Protein AF-A0A536XF68-F1 (afdb_monomer)

Solvent-accessible surface area (backbone atoms only — not comparable to full-atom values): 7874 Å² total; per-residue (Å²): 137,84,84,89,74,89,83,78,88,79,90,75,86,82,84,78,81,92,71,90,71,82,68,76,68,71,76,84,55,73,73,44,71,65,30,54,55,47,45,72,73,42,58,83,92,45,45,52,60,65,37,43,75,75,36,26,63,58,39,38,50,50,46,68,26,67,83,37,79,75,54,35,47,55,50,53,48,51,66,71,68,58,72,65,82,92,59,86,70,78,55,70,70,45,49,50,38,54,51,39,40,51,52,52,51,37,71,76,34,64,94,55,47,59,60,75,72,52,80,81,84,126

Mean predicted aligned error: 12.6 Å

pLDDT: mean 74.54, std 16.98, range [39.66, 91.38]

Sequence (122 aa):
MGPIRVDSRIDSNLRNDGSERRKSAPQEIPLLPATVRWMSTLPAEFQPVAIVATFPRIANELAALWGIPDALPSYLSDLLVDTRGGRRGFPVRILRELHSLRACYVGLHPERSDLWSRPRVK

Secondary structure (DSSP, 8-state):
-------------------S---------PPPHHHHHHHHHS-GGG--HHHHHH-HHHHHHHHHHTT-TTHHHHHHHHHHHT-STTS----HHHHHHHHHHHHHHHHH-GGGGGGGTS----

Nearest PDB structures (foldseek):
  1yhu-assembly1_D  TM=3.117E-01  e=2.246E+00  Riftia pachyptila
  7e96-assembly1_D  TM=3.572E-01  e=4.623E+00  Oligobrachia mashikoi
  3wct-assembly1_D  TM=3.161E-01  e=6.984E+00  Lamellibrachia satsuma
  7e96-assembly1_C  TM=3.123E-01  e=9.517E+00  Oligobrachia mashikoi

Radius of gyration: 24.79 Å; Cα contacts (8 Å, |Δi|>4): 66; chains: 1; bounding box: 34×33×96 Å

Foldseek 3Di:
DDDDDDDDDDDDDPDDDPDDPPVVVVPCPDQDVLLVVQLVVDDPQLRQPVCCVPPSVVSNVLSVCLPPLLVNLVSLCCLQVVPVPDDPHDDPSNNVSSVSNLVRSCVVCVVSVCSNVDPPPD

Structure (mmCIF, N/CA/C/O backbone):
data_AF-A0A536XF68-F1
#
_entry.id   AF-A0A536XF68-F1
#
loop_
_atom_site.group_PDB
_atom_site.id
_atom_site.type_symbol
_atom_site.label_atom_id
_atom_site.label_alt_id
_atom_site.label_comp_id
_atom_site.label_asym_id
_atom_site.label_entity_id
_atom_site.label_seq_id
_atom_site.pdbx_PDB_ins_code
_atom_site.Cartn_x
_atom_site.Cartn_y
_atom_site.Cartn_z
_atom_site.occupancy
_atom_site.B_iso_or_equiv
_atom_site.auth_seq_id
_atom_site.auth_comp_id
_atom_site.auth_asym_id
_atom_site.auth_atom_id
_atom_site.pdbx_PDB_model_num
ATOM 1 N N . MET A 1 1 ? -19.712 -4.561 81.742 1.00 50.56 1 MET A N 1
ATOM 2 C CA . MET A 1 1 ? -19.931 -5.153 80.403 1.00 50.56 1 MET A CA 1
ATOM 3 C C . MET A 1 1 ? -20.029 -3.991 79.428 1.00 50.56 1 MET A C 1
ATOM 5 O O . MET A 1 1 ? -20.893 -3.148 79.613 1.00 50.56 1 MET A O 1
ATOM 9 N N . GLY A 1 2 ? -19.004 -3.827 78.587 1.00 47.41 2 GLY A N 1
ATOM 10 C CA . GLY A 1 2 ? -18.631 -2.549 77.967 1.00 47.41 2 GLY A CA 1
ATOM 11 C C . GLY A 1 2 ? -19.389 -2.176 76.682 1.00 47.41 2 GLY A C 1
ATOM 12 O O . GLY A 1 2 ? -20.064 -3.024 76.103 1.00 47.41 2 GLY A O 1
ATOM 13 N N . PRO A 1 3 ? -19.271 -0.909 76.242 1.00 49.44 3 PRO A N 1
ATOM 14 C CA . PRO A 1 3 ? -19.930 -0.385 75.049 1.00 49.44 3 PRO A CA 1
ATOM 15 C C . PRO A 1 3 ? -19.211 -0.818 73.765 1.00 49.44 3 PRO A C 1
ATOM 17 O O . PRO A 1 3 ? -17.980 -0.835 73.701 1.00 49.44 3 PRO A O 1
ATOM 20 N N . ILE A 1 4 ? -19.987 -1.124 72.725 1.00 41.16 4 ILE A N 1
ATOM 21 C CA . ILE A 1 4 ? -19.463 -1.451 71.398 1.00 41.16 4 ILE A CA 1
ATOM 22 C C . ILE A 1 4 ? -19.024 -0.149 70.725 1.00 41.16 4 ILE A C 1
ATOM 24 O O . ILE A 1 4 ? -19.835 0.699 70.356 1.00 41.16 4 ILE A O 1
ATOM 28 N N . ARG A 1 5 ? -17.705 0.014 70.631 1.00 42.78 5 ARG A N 1
ATOM 29 C CA . ARG A 1 5 ? -17.016 1.100 69.940 1.00 42.78 5 ARG A CA 1
ATOM 30 C C . ARG A 1 5 ? -16.934 0.761 68.450 1.00 42.78 5 ARG A C 1
ATOM 32 O O . ARG A 1 5 ? -16.437 -0.296 68.078 1.00 42.78 5 ARG A O 1
ATOM 39 N N . VAL A 1 6 ? -17.417 1.685 67.629 1.00 49.69 6 VAL A N 1
ATOM 40 C CA . VAL A 1 6 ? -17.134 1.782 66.194 1.00 49.69 6 VAL A CA 1
ATOM 41 C C . VAL A 1 6 ? -15.637 2.015 65.965 1.00 49.69 6 VAL A C 1
ATOM 43 O O . VAL A 1 6 ? -15.079 2.919 66.582 1.00 49.69 6 VAL A O 1
ATOM 46 N N . ASP A 1 7 ? -15.006 1.238 65.082 1.00 39.66 7 ASP A N 1
ATOM 47 C CA . ASP A 1 7 ? -13.922 1.699 64.199 1.00 39.66 7 ASP A CA 1
ATOM 48 C C . ASP A 1 7 ? -13.606 0.665 63.099 1.00 39.66 7 ASP A C 1
ATOM 50 O O . ASP A 1 7 ? -13.858 -0.527 63.258 1.00 39.66 7 ASP A O 1
ATOM 54 N N . SER A 1 8 ? -12.978 1.180 62.038 1.00 43.34 8 SER A N 1
ATOM 55 C CA . SER A 1 8 ? -12.285 0.538 60.918 1.00 43.34 8 SER A CA 1
ATOM 56 C C . SER A 1 8 ? -13.162 0.319 59.689 1.00 43.34 8 SER A C 1
ATOM 58 O O . SER A 1 8 ? -13.916 -0.639 59.579 1.00 43.34 8 SER A O 1
ATOM 60 N N . ARG A 1 9 ? -13.216 1.291 58.761 1.00 45.66 9 ARG A N 1
ATOM 61 C CA . ARG A 1 9 ? -12.171 1.576 57.746 1.00 45.66 9 ARG A CA 1
ATOM 62 C C . ARG A 1 9 ? -11.580 0.275 57.202 1.00 45.66 9 ARG A C 1
ATOM 64 O O . ARG A 1 9 ? -10.838 -0.379 57.911 1.00 45.66 9 ARG A O 1
ATOM 71 N N . ILE A 1 10 ? -11.885 -0.060 55.953 1.00 54.03 10 ILE A N 1
ATOM 72 C CA . ILE A 1 10 ? -10.953 -0.041 54.815 1.00 54.03 10 ILE A CA 1
ATOM 73 C C . ILE A 1 10 ? -11.775 -0.366 53.555 1.00 54.03 10 ILE A C 1
ATOM 75 O O . ILE A 1 10 ? -12.482 -1.367 53.480 1.00 54.03 10 ILE A O 1
ATOM 79 N N . ASP A 1 11 ? -11.686 0.541 52.586 1.00 52.66 11 ASP A N 1
ATOM 80 C CA . ASP A 1 11 ? -12.114 0.376 51.200 1.00 52.66 11 ASP A CA 1
ATOM 81 C C . ASP A 1 11 ? -11.379 -0.804 50.553 1.00 52.66 11 ASP A C 1
ATOM 83 O O . ASP A 1 11 ? -10.162 -0.938 50.683 1.00 52.66 11 ASP A O 1
ATOM 87 N N . SER A 1 12 ? -12.096 -1.662 49.836 1.00 51.03 12 SER A N 1
ATOM 88 C CA . SER A 1 12 ? -11.479 -2.624 48.923 1.00 51.03 12 SER A CA 1
ATOM 89 C C . SER A 1 12 ? -12.397 -2.853 47.732 1.00 51.03 12 SER A C 1
ATOM 91 O O . SER A 1 12 ? -13.101 -3.851 47.635 1.00 51.03 12 SER A O 1
ATOM 93 N N . ASN A 1 13 ? -12.397 -1.862 46.837 1.00 52.59 13 ASN A N 1
ATOM 94 C CA .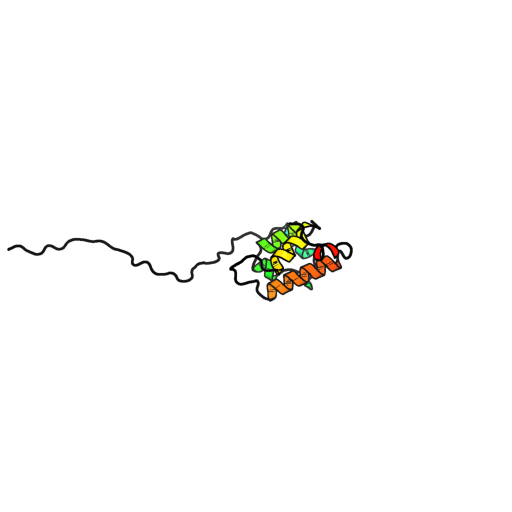 ASN A 1 13 ? -12.261 -2.045 45.390 1.00 52.59 13 ASN A CA 1
ATOM 95 C C . ASN A 1 13 ? -12.475 -3.489 44.876 1.00 52.59 13 ASN A C 1
ATOM 97 O O . ASN A 1 13 ? -11.513 -4.215 44.599 1.00 52.59 13 ASN A O 1
ATOM 101 N N . LEU A 1 14 ? -13.731 -3.877 44.636 1.00 53.34 14 LEU A N 1
ATOM 102 C CA . LEU A 1 14 ? -14.024 -5.003 43.752 1.00 53.34 14 LEU A CA 1
ATOM 103 C C . LEU A 1 14 ? -13.831 -4.533 42.307 1.00 53.34 14 LEU A C 1
ATOM 105 O O . LEU A 1 14 ? -14.752 -4.078 41.631 1.00 53.34 14 LEU A O 1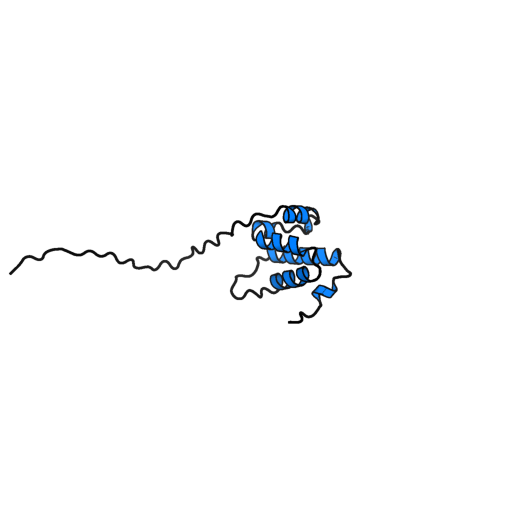
ATOM 109 N N . ARG A 1 15 ? -12.578 -4.626 41.855 1.00 51.12 15 ARG A N 1
ATOM 110 C CA . ARG A 1 15 ? -12.207 -4.598 40.442 1.00 51.12 15 ARG A CA 1
ATOM 111 C C . ARG A 1 15 ? -12.917 -5.740 39.732 1.00 51.12 15 ARG A C 1
ATOM 113 O O . ARG A 1 15 ? -12.477 -6.881 39.819 1.00 51.12 15 ARG A O 1
ATOM 120 N N . ASN A 1 16 ? -13.940 -5.415 38.962 1.00 54.56 16 ASN A N 1
ATOM 121 C CA . ASN A 1 16 ? -14.187 -6.128 37.722 1.00 54.56 16 ASN A CA 1
ATOM 122 C C . ASN A 1 16 ? -14.903 -5.203 36.737 1.00 54.56 16 ASN A C 1
ATOM 124 O O . ASN A 1 16 ? -16.122 -5.218 36.632 1.00 54.56 16 ASN A O 1
ATOM 128 N N . ASP A 1 17 ? -14.129 -4.388 36.023 1.00 48.81 17 ASP A N 1
ATOM 129 C CA . ASP A 1 17 ? -14.569 -3.833 34.744 1.00 48.81 17 ASP A CA 1
ATOM 130 C C . ASP A 1 17 ? -13.543 -4.226 33.681 1.00 48.81 17 ASP A C 1
ATOM 132 O O . ASP A 1 17 ? -12.626 -3.491 33.318 1.00 48.81 17 ASP A O 1
ATOM 136 N N . GLY A 1 18 ? -13.659 -5.478 33.247 1.00 53.31 18 GLY A N 1
ATOM 137 C CA . GLY A 1 18 ? -12.971 -6.026 32.085 1.00 53.31 18 GLY A CA 1
ATOM 138 C C . GLY A 1 18 ? -13.664 -5.645 30.777 1.00 53.31 18 GLY A C 1
ATOM 139 O O . GLY A 1 18 ? -13.732 -6.482 29.880 1.00 53.31 18 GLY A O 1
ATOM 140 N N . SER A 1 19 ? -14.172 -4.414 30.658 1.00 49.62 19 SER A N 1
ATOM 141 C CA . SER A 1 19 ? -15.008 -3.994 29.535 1.00 49.62 19 SER A CA 1
ATOM 142 C C . SER A 1 19 ? -14.394 -2.803 28.789 1.00 49.62 19 SER A C 1
ATOM 144 O O . SER A 1 19 ? -14.567 -1.630 29.097 1.00 49.62 19 SER A O 1
ATOM 146 N N . GLU A 1 20 ? -13.673 -3.144 27.724 1.00 48.03 20 GLU A N 1
ATOM 147 C CA . GLU A 1 20 ? -13.845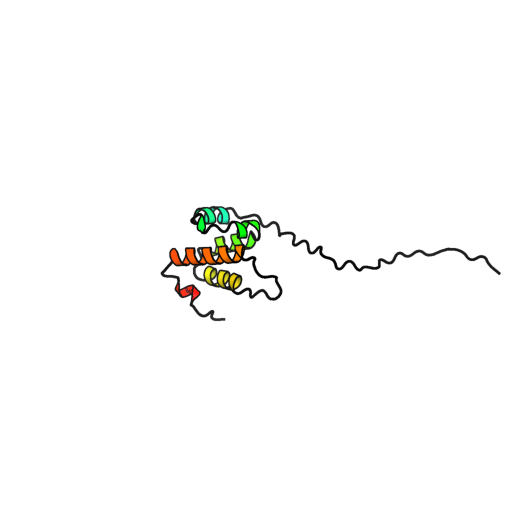 -2.455 26.437 1.00 48.03 20 GLU A CA 1
ATOM 148 C C . GLU A 1 20 ? -13.383 -0.996 26.322 1.00 48.03 20 GLU A C 1
ATOM 150 O O . GLU A 1 20 ? -13.852 -0.230 25.483 1.00 48.03 20 GLU A O 1
ATOM 155 N N . ARG A 1 21 ? -12.335 -0.621 27.057 1.00 42.56 21 ARG A N 1
ATOM 156 C CA . ARG A 1 21 ? -11.477 0.501 26.649 1.00 42.56 21 ARG A CA 1
ATOM 157 C C . ARG A 1 21 ? -10.036 0.082 26.426 1.00 42.56 21 ARG A C 1
ATOM 159 O O . ARG A 1 21 ? -9.111 0.821 26.745 1.00 42.56 21 ARG A O 1
ATOM 166 N N . ARG A 1 22 ? -9.830 -0.995 25.661 1.00 45.38 22 ARG A N 1
ATOM 167 C CA . ARG A 1 22 ? -8.740 -0.951 24.672 1.00 45.38 22 ARG A CA 1
ATOM 168 C C . ARG A 1 22 ? -9.170 0.013 23.572 1.00 45.38 22 ARG A C 1
ATOM 170 O O . ARG A 1 22 ? -9.461 -0.383 22.446 1.00 45.38 22 ARG A O 1
ATOM 177 N N . LYS A 1 23 ? -9.225 1.299 23.942 1.00 42.03 23 LYS A N 1
ATOM 178 C CA . LYS A 1 23 ? -9.062 2.412 23.025 1.00 42.03 23 LYS A CA 1
ATOM 179 C C . LYS A 1 23 ? -7.805 2.055 22.260 1.00 42.03 23 LYS A C 1
ATOM 181 O O . LYS A 1 23 ? -6.695 2.160 22.775 1.00 42.03 23 LYS A O 1
ATOM 186 N N . SER A 1 24 ? -8.010 1.529 21.064 1.00 42.31 24 SER A N 1
ATOM 187 C CA . SER A 1 24 ? -7.002 1.486 20.031 1.00 42.31 24 SER A CA 1
ATOM 188 C C . SER A 1 24 ? -6.760 2.951 19.712 1.00 42.31 24 SER A C 1
ATOM 190 O O . SER A 1 24 ? -7.330 3.463 18.761 1.00 42.31 24 SER A O 1
ATOM 192 N N . ALA A 1 25 ? -6.067 3.668 20.603 1.00 46.19 25 ALA A N 1
ATOM 193 C CA . ALA A 1 25 ? -5.577 4.995 20.316 1.00 46.19 25 ALA A CA 1
ATOM 194 C C . ALA A 1 25 ? -4.717 4.770 19.076 1.00 46.19 25 ALA A C 1
ATOM 196 O O . ALA A 1 25 ? -3.727 4.030 19.173 1.00 46.19 25 ALA A O 1
ATOM 197 N N . PRO A 1 26 ? -5.150 5.248 17.896 1.00 53.81 26 PRO A N 1
ATOM 198 C CA . PRO A 1 26 ? -4.325 5.161 16.715 1.00 53.81 26 PRO A CA 1
ATOM 199 C C . PRO A 1 26 ? -3.077 5.904 17.135 1.00 53.81 26 PRO A C 1
ATOM 201 O O . PRO A 1 26 ? -3.154 7.078 17.483 1.00 53.81 26 PRO A O 1
ATOM 204 N N . GLN A 1 27 ? -1.959 5.196 17.260 1.00 52.56 27 GLN A N 1
ATOM 205 C CA . GLN A 1 27 ? -0.712 5.878 17.523 1.00 52.56 27 GLN A CA 1
ATOM 206 C C . GLN A 1 27 ? -0.601 6.914 16.414 1.00 52.56 27 GLN A C 1
ATOM 208 O O . GLN A 1 27 ? -0.637 6.524 15.244 1.00 52.56 27 GLN A O 1
ATOM 213 N N . GLU A 1 28 ? -0.588 8.185 16.807 1.00 58.94 28 GLU A N 1
ATOM 214 C CA . GLU A 1 28 ? -0.698 9.377 15.971 1.00 58.94 28 GLU A CA 1
ATOM 215 C C . GLU A 1 28 ? 0.562 9.510 15.116 1.00 58.94 28 GLU A C 1
ATOM 217 O O . GLU A 1 28 ? 1.302 10.479 15.210 1.00 58.94 28 GLU A O 1
ATOM 222 N N . ILE A 1 29 ? 0.891 8.475 14.344 1.00 71.25 29 ILE A N 1
ATOM 223 C CA . ILE A 1 29 ? 1.980 8.529 13.395 1.00 71.25 29 ILE A CA 1
ATOM 224 C C . ILE A 1 29 ? 1.506 9.485 12.318 1.00 71.25 29 ILE A C 1
ATOM 226 O O . ILE A 1 29 ? 0.548 9.156 11.607 1.00 71.25 29 ILE A O 1
ATOM 230 N N . PRO A 1 30 ? 2.145 10.661 12.213 1.00 81.94 30 PRO A N 1
ATOM 231 C CA . PRO A 1 30 ? 1.787 11.604 11.187 1.00 81.94 30 PRO A CA 1
ATOM 232 C C . PRO A 1 30 ? 2.076 10.967 9.832 1.00 81.94 30 PRO A C 1
ATOM 234 O O . PRO A 1 30 ? 3.035 10.203 9.648 1.00 81.94 30 P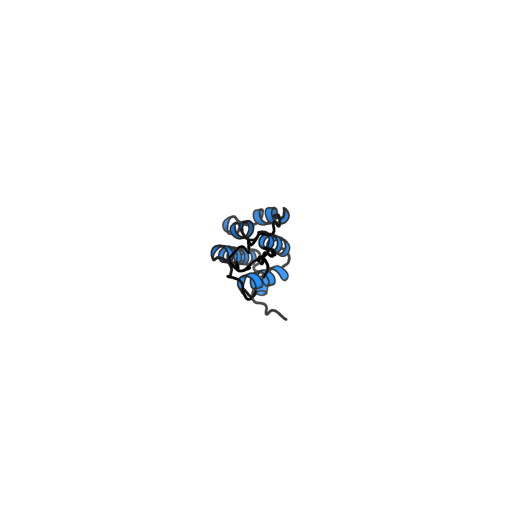RO A O 1
ATOM 237 N N . LEU A 1 31 ? 1.220 11.279 8.869 1.00 85.75 31 LEU A N 1
ATOM 238 C CA . LEU A 1 31 ? 1.474 10.928 7.487 1.00 85.75 31 LEU A CA 1
ATOM 239 C C . LEU A 1 31 ? 2.742 11.657 7.035 1.00 85.75 31 LEU A C 1
ATOM 241 O O . LEU A 1 31 ? 2.830 12.881 7.141 1.00 85.75 31 LEU A O 1
ATOM 245 N N . LEU A 1 32 ? 3.737 10.912 6.560 1.00 89.31 32 LEU A N 1
ATOM 246 C CA . LEU A 1 32 ? 4.993 11.522 6.142 1.00 89.31 32 LEU A CA 1
ATOM 247 C C . LEU A 1 32 ? 4.784 12.309 4.839 1.00 89.31 32 LEU A C 1
ATOM 249 O O . LEU A 1 32 ? 4.044 11.865 3.957 1.00 89.31 32 LEU A O 1
ATOM 253 N N . PRO A 1 33 ? 5.491 13.437 4.641 1.00 89.38 33 PRO A N 1
ATOM 254 C CA . PRO A 1 33 ? 5.410 14.189 3.390 1.00 89.38 33 PRO A CA 1
ATOM 255 C C . PRO A 1 33 ? 5.882 13.359 2.185 1.00 89.38 33 PRO A C 1
ATOM 257 O O . PRO A 1 33 ? 5.422 13.578 1.068 1.00 89.38 33 PRO A O 1
ATOM 260 N N . ALA A 1 34 ? 6.769 12.379 2.400 1.00 88.44 34 ALA A N 1
ATOM 261 C CA . ALA A 1 34 ? 7.160 11.411 1.376 1.00 88.44 34 ALA A CA 1
ATOM 262 C C . ALA A 1 34 ? 5.974 10.551 0.910 1.00 88.44 34 ALA A C 1
ATOM 264 O O . ALA A 1 34 ? 5.792 10.374 -0.291 1.00 88.44 34 ALA A O 1
ATOM 265 N N . THR A 1 35 ? 5.130 10.103 1.841 1.00 90.00 35 THR A N 1
ATOM 266 C CA . THR A 1 35 ? 3.906 9.344 1.559 1.00 90.00 35 THR A CA 1
ATOM 267 C C . THR A 1 35 ? 2.909 10.173 0.768 1.00 90.00 35 THR A C 1
ATOM 269 O O . THR A 1 35 ? 2.338 9.681 -0.197 1.00 90.00 35 THR A O 1
ATOM 272 N N . VAL A 1 36 ? 2.739 11.452 1.120 1.00 89.94 36 VAL A N 1
ATOM 273 C CA . VAL A 1 36 ? 1.871 12.369 0.365 1.00 89.94 36 VAL A CA 1
ATOM 274 C C . VAL A 1 36 ? 2.360 12.530 -1.072 1.00 89.94 36 VAL A C 1
ATOM 276 O O . VAL A 1 36 ? 1.572 12.385 -2.001 1.00 89.94 36 VAL A O 1
ATOM 279 N N . ARG A 1 37 ? 3.665 12.759 -1.273 1.00 91.12 37 ARG A N 1
ATOM 280 C CA . ARG A 1 37 ? 4.242 12.848 -2.623 1.00 91.12 37 ARG A CA 1
ATOM 281 C C . ARG A 1 37 ? 4.067 11.554 -3.407 1.00 91.12 37 ARG A C 1
ATOM 283 O O . ARG A 1 37 ? 3.705 11.612 -4.574 1.00 91.12 37 ARG A O 1
ATOM 290 N N . TRP A 1 38 ? 4.299 10.408 -2.770 1.00 90.62 38 TRP A N 1
ATOM 291 C CA . TRP A 1 38 ? 4.099 9.099 -3.385 1.00 90.62 38 TRP A CA 1
ATOM 292 C C . TRP A 1 38 ? 2.646 8.895 -3.825 1.00 90.62 38 TRP A C 1
ATOM 294 O O . TRP A 1 38 ? 2.416 8.500 -4.963 1.00 90.62 38 TRP A O 1
ATOM 304 N N . MET A 1 39 ? 1.658 9.256 -3.003 1.00 89.50 39 MET A N 1
ATOM 305 C CA . MET A 1 39 ? 0.250 9.186 -3.411 1.00 89.50 39 MET A CA 1
ATOM 306 C C . MET A 1 39 ? -0.049 10.037 -4.646 1.00 89.50 39 MET A C 1
ATOM 308 O O . MET A 1 39 ? -0.805 9.599 -5.506 1.00 89.50 39 MET A O 1
ATOM 312 N N . SER A 1 40 ? 0.579 11.208 -4.772 1.00 88.94 40 SER A N 1
ATOM 313 C CA . SER A 1 40 ? 0.451 12.051 -5.966 1.00 88.94 40 SER A CA 1
ATOM 314 C C . SER A 1 40 ? 1.095 11.449 -7.220 1.00 88.94 40 SER A C 1
ATOM 316 O O . SER A 1 40 ? 0.768 11.879 -8.321 1.00 88.94 40 SER A O 1
ATOM 318 N N . THR A 1 41 ? 2.002 10.472 -7.081 1.00 88.31 41 THR A N 1
ATOM 319 C CA . THR A 1 41 ? 2.550 9.720 -8.227 1.00 88.31 41 THR A CA 1
ATOM 320 C C . THR A 1 41 ? 1.628 8.600 -8.704 1.00 88.31 41 THR A C 1
ATOM 322 O O . THR A 1 41 ? 1.796 8.107 -9.817 1.00 88.31 41 THR A O 1
ATOM 325 N N . LEU A 1 42 ? 0.655 8.199 -7.880 1.00 87.25 42 LEU A N 1
ATOM 326 C CA . LEU A 1 42 ? -0.290 7.141 -8.210 1.00 87.25 42 LEU A CA 1
ATOM 327 C C . LEU A 1 42 ? -1.527 7.711 -8.921 1.00 87.25 42 LEU A C 1
ATOM 329 O O . LEU A 1 42 ? -2.037 8.767 -8.524 1.00 87.25 42 LEU A O 1
ATOM 333 N N . PRO A 1 43 ? -2.078 6.992 -9.917 1.00 86.81 43 PRO A N 1
ATOM 334 C CA . PRO A 1 43 ? -3.379 7.329 -10.482 1.00 86.81 43 PRO A CA 1
ATOM 335 C C . PRO A 1 43 ? -4.461 7.331 -9.397 1.00 86.81 43 PRO A C 1
ATOM 337 O O . PRO A 1 43 ? -4.400 6.546 -8.449 1.00 86.81 43 PRO A O 1
ATOM 340 N N . ALA A 1 44 ? -5.477 8.184 -9.551 1.00 82.94 44 ALA A N 1
ATOM 341 C CA . ALA A 1 44 ? -6.520 8.392 -8.541 1.00 82.94 44 ALA A CA 1
ATOM 342 C C . ALA A 1 44 ? -7.239 7.096 -8.113 1.00 82.94 44 ALA A C 1
ATOM 344 O O . ALA A 1 44 ? -7.639 6.965 -6.959 1.00 82.94 44 ALA A O 1
ATOM 345 N N . GLU A 1 45 ? -7.360 6.117 -9.014 1.00 82.50 45 GLU A N 1
ATOM 346 C CA . GLU A 1 45 ? -7.978 4.813 -8.736 1.00 82.50 45 GLU A CA 1
ATOM 347 C C . GLU A 1 45 ? -7.149 3.906 -7.803 1.00 82.50 45 GLU A C 1
ATOM 349 O O . GLU A 1 45 ? -7.704 3.016 -7.158 1.00 82.50 45 GLU A O 1
ATOM 354 N N . PHE A 1 46 ? -5.835 4.142 -7.699 1.00 86.25 46 PHE A N 1
ATOM 355 C CA . PHE A 1 46 ? -4.900 3.355 -6.888 1.00 86.25 46 PHE A CA 1
ATOM 356 C C . PHE A 1 46 ? -4.477 4.067 -5.599 1.00 86.25 46 PHE A C 1
ATOM 358 O O . PHE A 1 46 ? -3.651 3.544 -4.850 1.00 86.25 46 PHE A O 1
ATOM 365 N N . GLN A 1 47 ? -5.023 5.254 -5.320 1.00 88.06 47 GLN A N 1
ATOM 366 C CA . GLN A 1 47 ? -4.655 6.011 -4.129 1.00 88.06 47 GLN A CA 1
ATOM 367 C C . GLN A 1 47 ? -5.182 5.332 -2.851 1.00 88.06 47 GLN A C 1
ATOM 369 O O . GLN A 1 47 ? -6.385 5.086 -2.727 1.00 88.06 47 GLN A O 1
ATOM 374 N N . PRO A 1 48 ? -4.312 5.058 -1.863 1.00 87.12 48 PRO A N 1
ATOM 375 C CA . PRO A 1 48 ? -4.673 4.318 -0.655 1.00 87.12 48 PRO A CA 1
ATOM 376 C C . PRO A 1 48 ? -5.323 5.212 0.416 1.00 87.12 48 PRO A C 1
ATOM 378 O O . PRO A 1 48 ? -4.794 5.392 1.515 1.00 87.12 48 PRO A O 1
ATOM 381 N N . VAL A 1 49 ? -6.474 5.808 0.093 1.00 88.50 49 VAL A N 1
ATOM 382 C CA . VAL A 1 49 ? -7.155 6.799 0.947 1.00 88.50 49 VAL A CA 1
ATOM 383 C C . VAL A 1 49 ? -7.644 6.182 2.262 1.00 88.50 49 VAL A C 1
ATOM 385 O O . VAL A 1 49 ? -7.476 6.778 3.328 1.00 88.50 49 VAL A O 1
ATOM 388 N N . ALA A 1 50 ? -8.241 4.987 2.225 1.00 88.12 50 ALA A N 1
ATOM 389 C CA . ALA A 1 50 ? -8.716 4.317 3.432 1.00 88.12 50 ALA A CA 1
ATOM 390 C C . ALA A 1 50 ? -7.555 3.811 4.298 1.00 88.12 50 ALA A C 1
ATOM 392 O O . ALA A 1 50 ? -7.639 3.899 5.528 1.00 88.12 50 ALA A O 1
ATOM 393 N N . ILE A 1 51 ? -6.473 3.319 3.684 1.00 88.69 51 ILE A N 1
ATOM 394 C CA . ILE A 1 51 ? -5.255 2.917 4.403 1.00 88.69 51 ILE A CA 1
ATOM 395 C C . ILE A 1 51 ? -4.639 4.122 5.103 1.00 88.69 51 ILE A C 1
ATOM 397 O O . ILE A 1 51 ? -4.321 4.019 6.278 1.00 88.69 51 ILE A O 1
ATOM 401 N N . VAL A 1 52 ? -4.513 5.273 4.445 1.00 88.00 52 VAL A N 1
ATOM 402 C CA . VAL A 1 52 ? -3.958 6.484 5.073 1.00 88.00 52 VAL A CA 1
ATOM 403 C C . VAL A 1 52 ? -4.811 6.957 6.247 1.00 88.00 52 VAL A C 1
ATOM 405 O O . VAL A 1 52 ? -4.267 7.300 7.295 1.00 88.00 52 VAL A O 1
ATOM 408 N N . ALA A 1 53 ? -6.137 6.926 6.102 1.00 86.50 53 ALA A N 1
ATOM 409 C CA . ALA A 1 53 ? -7.058 7.352 7.153 1.00 86.50 53 ALA A CA 1
ATOM 410 C C . ALA A 1 53 ? -7.090 6.394 8.359 1.00 86.50 53 ALA A C 1
ATOM 412 O O . ALA A 1 53 ? -7.245 6.835 9.494 1.00 86.50 53 ALA A O 1
ATOM 413 N N . THR A 1 54 ? -6.956 5.084 8.123 1.00 84.56 54 THR A N 1
ATOM 414 C CA . THR A 1 54 ? -7.133 4.053 9.167 1.00 84.56 54 THR A CA 1
ATOM 415 C C . THR A 1 54 ? -5.799 3.555 9.731 1.00 84.56 54 THR A C 1
ATOM 417 O O . THR A 1 54 ? -5.672 3.270 10.920 1.00 84.56 54 THR A O 1
ATOM 420 N N . PHE A 1 55 ? -4.789 3.445 8.870 1.00 86.19 55 PHE A N 1
ATOM 421 C CA . PHE A 1 55 ? -3.474 2.865 9.130 1.00 86.19 55 PHE A CA 1
ATOM 422 C C . PHE A 1 55 ? -2.349 3.715 8.500 1.00 86.19 55 PHE A C 1
ATOM 424 O O . PHE A 1 55 ? -1.606 3.219 7.646 1.00 86.19 55 PHE A O 1
ATOM 431 N N . PRO A 1 56 ? -2.141 4.969 8.950 1.00 86.56 56 PRO A N 1
ATOM 432 C CA . PRO A 1 56 ? -1.118 5.860 8.385 1.00 86.56 56 PRO A CA 1
ATOM 433 C C . PRO A 1 56 ? 0.296 5.261 8.441 1.00 86.56 56 PRO A C 1
ATOM 435 O O . PRO A 1 56 ? 1.116 5.507 7.563 1.00 86.56 56 PRO A O 1
ATOM 438 N N . ARG A 1 57 ? 0.564 4.388 9.423 1.00 87.56 57 ARG A N 1
ATOM 439 C CA . ARG A 1 57 ? 1.806 3.603 9.507 1.00 87.56 57 ARG A CA 1
ATOM 440 C C . ARG A 1 57 ? 2.031 2.721 8.285 1.00 87.56 57 ARG A C 1
ATOM 442 O O . ARG A 1 57 ? 3.121 2.715 7.738 1.00 87.56 57 ARG A O 1
ATOM 449 N N . ILE A 1 58 ? 1.000 1.986 7.867 1.00 88.31 58 ILE A N 1
ATOM 450 C CA . ILE A 1 58 ? 1.084 1.076 6.721 1.00 88.31 58 ILE A CA 1
ATOM 451 C C . ILE A 1 58 ? 1.290 1.888 5.445 1.00 88.31 58 ILE A C 1
ATOM 453 O O . ILE A 1 58 ? 2.124 1.521 4.629 1.00 88.31 58 ILE A O 1
ATOM 457 N N . ALA A 1 59 ? 0.594 3.018 5.296 1.00 90.19 59 ALA A N 1
ATOM 458 C CA . ALA A 1 59 ? 0.805 3.909 4.158 1.00 90.19 59 ALA A CA 1
ATOM 459 C C . ALA A 1 59 ? 2.248 4.439 4.089 1.00 90.19 59 ALA A C 1
ATOM 461 O O . ALA A 1 59 ? 2.847 4.439 3.017 1.00 90.19 59 ALA A O 1
ATOM 462 N N . ASN A 1 60 ? 2.817 4.849 5.227 1.00 91.38 60 ASN A N 1
ATOM 463 C CA . ASN A 1 60 ? 4.203 5.311 5.301 1.00 91.38 60 ASN A CA 1
ATOM 464 C C . ASN A 1 60 ? 5.204 4.212 4.918 1.00 91.38 60 ASN A C 1
ATOM 466 O O . ASN A 1 60 ? 6.108 4.467 4.127 1.00 91.38 60 ASN A O 1
ATOM 470 N N . GLU A 1 61 ? 5.020 2.997 5.435 1.00 90.12 61 GLU A N 1
ATOM 471 C CA . GLU A 1 61 ? 5.854 1.845 5.075 1.00 90.12 61 GLU A CA 1
ATOM 472 C C . GLU A 1 61 ? 5.725 1.503 3.585 1.00 90.12 61 GLU A C 1
ATOM 474 O O . GLU A 1 61 ? 6.729 1.330 2.905 1.00 90.12 61 GLU A O 1
ATOM 479 N N . LEU A 1 62 ? 4.505 1.482 3.037 1.00 90.31 62 LEU A N 1
ATOM 480 C CA . LEU A 1 62 ? 4.282 1.236 1.609 1.00 90.31 62 LEU A CA 1
ATOM 481 C C . LEU A 1 62 ? 5.007 2.263 0.737 1.00 90.31 62 LEU A C 1
ATOM 483 O O . LEU A 1 62 ? 5.671 1.878 -0.220 1.00 90.31 62 LEU A O 1
ATOM 487 N N . ALA A 1 63 ? 4.929 3.547 1.088 1.00 91.38 63 ALA A N 1
ATOM 488 C CA . ALA A 1 63 ? 5.634 4.601 0.368 1.00 91.38 63 ALA A CA 1
ATOM 489 C C . ALA A 1 63 ? 7.160 4.450 0.456 1.00 91.38 63 ALA A C 1
ATOM 491 O O . ALA A 1 63 ? 7.853 4.650 -0.541 1.00 91.38 63 ALA A O 1
ATOM 492 N N . ALA A 1 64 ? 7.687 4.080 1.627 1.00 91.06 64 ALA A N 1
ATOM 493 C CA . ALA A 1 64 ? 9.117 3.849 1.821 1.00 91.06 64 ALA A CA 1
ATOM 494 C C . ALA A 1 64 ? 9.620 2.637 1.019 1.00 91.06 64 ALA A C 1
ATOM 496 O O . ALA A 1 64 ? 10.706 2.680 0.442 1.00 91.06 64 ALA A O 1
ATOM 497 N N . LEU A 1 65 ? 8.816 1.573 0.949 1.00 90.44 65 LEU A N 1
ATOM 498 C CA . LEU A 1 65 ? 9.158 0.337 0.250 1.00 90.44 65 LEU A CA 1
ATOM 499 C C . LEU A 1 65 ? 8.858 0.383 -1.251 1.00 90.44 65 LEU A C 1
ATOM 501 O O . LEU A 1 65 ? 9.397 -0.444 -1.976 1.00 90.44 65 LEU A O 1
ATOM 505 N N . TRP A 1 66 ? 8.063 1.337 -1.748 1.00 88.12 66 TRP A N 1
ATOM 506 C CA . TRP A 1 66 ? 7.629 1.387 -3.152 1.00 88.12 66 TRP A CA 1
ATOM 507 C C . TRP A 1 66 ? 8.788 1.348 -4.162 1.00 88.12 66 TRP A C 1
ATOM 509 O O . TRP A 1 66 ? 8.679 0.730 -5.219 1.00 88.12 66 TRP A O 1
ATOM 519 N N . GLY A 1 67 ? 9.920 1.971 -3.821 1.00 84.38 67 GLY A N 1
ATOM 520 C CA . GLY A 1 67 ? 11.138 1.963 -4.638 1.00 84.38 67 GLY A CA 1
ATOM 521 C C . GLY A 1 67 ? 12.069 0.765 -4.412 1.00 84.38 67 GLY A C 1
ATOM 522 O O . GLY A 1 67 ? 13.072 0.650 -5.113 1.00 84.38 67 GLY A O 1
ATOM 523 N N . ILE A 1 68 ? 11.773 -0.113 -3.448 1.00 86.12 68 ILE A N 1
ATOM 524 C CA . ILE A 1 68 ? 12.606 -1.258 -3.067 1.00 86.12 68 ILE A CA 1
ATOM 525 C C . ILE A 1 68 ? 11.969 -2.535 -3.637 1.00 86.12 68 ILE A C 1
ATOM 527 O O . ILE A 1 68 ? 11.0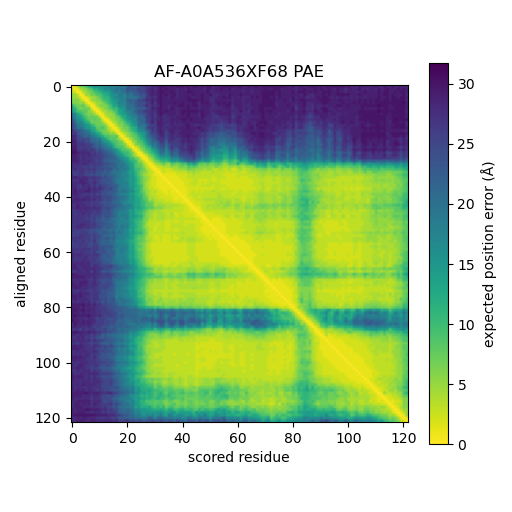35 -3.079 -3.039 1.00 86.12 68 ILE A O 1
ATOM 531 N N . PRO A 1 69 ? 12.466 -3.044 -4.780 1.00 76.00 69 PRO A N 1
ATOM 532 C CA . PRO A 1 69 ? 11.782 -4.087 -5.540 1.00 76.00 69 PRO A CA 1
ATOM 533 C C . PRO A 1 69 ? 11.639 -5.408 -4.779 1.00 76.00 69 PRO A C 1
ATOM 535 O O . PRO A 1 69 ? 10.638 -6.084 -4.952 1.00 76.00 69 PRO A O 1
ATOM 538 N N . ASP A 1 70 ? 12.583 -5.766 -3.908 1.00 81.19 70 ASP A N 1
ATOM 539 C CA . ASP A 1 70 ? 12.538 -7.040 -3.172 1.00 81.19 70 ASP A CA 1
ATOM 540 C C . ASP A 1 70 ? 11.672 -6.955 -1.893 1.00 81.19 70 ASP A C 1
ATOM 542 O O . ASP A 1 70 ? 10.999 -7.909 -1.499 1.00 81.19 70 ASP A O 1
ATOM 546 N N . ALA A 1 71 ? 11.615 -5.775 -1.267 1.00 85.94 71 ALA A N 1
ATOM 547 C CA . ALA A 1 71 ? 10.947 -5.593 0.020 1.00 85.94 71 ALA A CA 1
ATOM 548 C C . ALA A 1 71 ? 9.440 -5.330 -0.113 1.00 85.94 71 ALA A C 1
ATOM 550 O O . ALA A 1 71 ? 8.662 -5.837 0.700 1.00 85.94 71 ALA A O 1
ATOM 551 N N . LEU A 1 72 ? 9.008 -4.578 -1.135 1.00 88.38 72 LEU A N 1
ATOM 552 C CA . LEU A 1 72 ? 7.589 -4.268 -1.338 1.00 88.38 72 LEU A CA 1
ATOM 553 C C . LEU A 1 72 ? 6.729 -5.531 -1.539 1.00 88.38 72 LEU A C 1
ATOM 555 O O . LEU A 1 72 ? 5.717 -5.651 -0.841 1.00 88.38 72 LEU A O 1
ATOM 559 N N . PRO A 1 73 ? 7.101 -6.494 -2.411 1.00 87.00 73 PRO A N 1
ATOM 560 C CA . PRO A 1 73 ? 6.308 -7.700 -2.625 1.00 87.00 73 PRO A CA 1
ATOM 561 C C . PRO A 1 73 ? 6.181 -8.556 -1.369 1.00 87.00 73 PRO A C 1
ATOM 563 O O . PRO A 1 73 ? 5.098 -9.044 -1.041 1.00 87.00 73 PRO A O 1
ATOM 566 N N . SER A 1 74 ? 7.279 -8.694 -0.625 1.00 85.31 74 SER A N 1
ATOM 567 C CA . SER A 1 74 ? 7.310 -9.435 0.636 1.00 85.31 74 SER A CA 1
ATOM 568 C C . SER A 1 74 ? 6.398 -8.790 1.686 1.00 85.31 74 SER A C 1
ATOM 570 O O . SER A 1 74 ? 5.584 -9.475 2.307 1.00 85.31 74 SER A O 1
ATOM 572 N N . TYR A 1 75 ? 6.465 -7.462 1.826 1.00 87.69 75 TYR A N 1
ATOM 573 C CA . TYR A 1 75 ? 5.660 -6.708 2.786 1.00 87.69 75 TYR A CA 1
ATOM 574 C C . TYR A 1 75 ? 4.162 -6.742 2.469 1.00 87.69 75 TYR A C 1
ATOM 576 O O . TYR A 1 75 ? 3.344 -7.041 3.336 1.00 87.69 75 TYR A O 1
ATOM 584 N N . LEU A 1 76 ? 3.780 -6.485 1.217 1.00 87.25 76 LEU A N 1
ATOM 585 C CA . LEU A 1 76 ? 2.381 -6.557 0.790 1.00 87.25 76 LEU A CA 1
ATOM 586 C C . LEU A 1 76 ? 1.824 -7.982 0.892 1.00 87.25 76 LEU A C 1
ATOM 588 O O . LEU A 1 76 ? 0.668 -8.150 1.271 1.00 87.25 76 LEU A O 1
ATOM 592 N N . SER A 1 77 ? 2.633 -9.006 0.604 1.00 84.50 77 SER A N 1
ATOM 593 C CA . SER A 1 77 ? 2.227 -10.399 0.818 1.00 84.50 77 SER A CA 1
ATOM 594 C C . SER A 1 77 ? 1.975 -10.683 2.300 1.00 84.50 77 SER A C 1
ATOM 596 O O . SER A 1 77 ? 0.981 -11.318 2.629 1.00 84.50 77 SER A O 1
ATOM 598 N N . ASP A 1 78 ? 2.812 -10.171 3.207 1.00 82.62 78 ASP A N 1
ATOM 599 C CA . ASP A 1 78 ? 2.598 -10.297 4.657 1.00 82.62 78 ASP A CA 1
ATOM 600 C C . ASP A 1 78 ? 1.299 -9.613 5.117 1.00 82.62 78 ASP A C 1
ATOM 602 O O . ASP A 1 78 ? 0.548 -10.169 5.919 1.00 82.62 78 ASP A O 1
ATOM 606 N N . LEU A 1 79 ? 0.988 -8.440 4.553 1.00 83.25 79 LEU A N 1
ATOM 607 C CA . LEU A 1 79 ? -0.265 -7.730 4.824 1.00 83.25 79 LEU A CA 1
ATOM 608 C C . LEU A 1 79 ? -1.502 -8.469 4.291 1.00 83.25 79 LEU A C 1
ATOM 610 O O . LEU A 1 79 ? -2.545 -8.431 4.938 1.00 83.25 79 LEU A O 1
ATOM 614 N N . LEU A 1 80 ? -1.404 -9.110 3.122 1.00 80.44 80 LEU A N 1
ATOM 615 C CA . LEU A 1 80 ? -2.524 -9.802 2.474 1.00 80.44 80 LEU A CA 1
ATOM 616 C C . LEU A 1 80 ? -2.777 -11.209 3.030 1.00 80.44 80 LEU A C 1
ATOM 618 O O . LEU A 1 80 ? -3.924 -11.644 3.060 1.00 80.44 80 LEU A O 1
ATOM 622 N N . VAL A 1 81 ? -1.732 -11.924 3.459 1.00 75.00 81 VAL A N 1
ATOM 623 C CA . VAL A 1 81 ? -1.845 -13.294 3.998 1.00 75.00 81 VAL A CA 1
ATOM 624 C C . VAL A 1 81 ? -2.373 -13.301 5.445 1.00 75.00 81 VAL A C 1
ATOM 626 O O . VAL A 1 81 ? -2.742 -14.354 5.950 1.00 75.00 81 VAL A O 1
ATOM 629 N N . ASP A 1 82 ? -2.471 -12.137 6.101 1.00 61.88 82 ASP A N 1
ATOM 630 C CA . ASP A 1 82 ? -2.987 -11.983 7.474 1.00 61.88 82 ASP A CA 1
ATOM 631 C C . ASP A 1 82 ? -2.279 -12.920 8.477 1.00 61.88 82 ASP A C 1
ATOM 633 O O . ASP A 1 82 ? -2.879 -13.565 9.330 1.00 61.88 82 ASP A O 1
ATOM 637 N N . THR A 1 83 ? -0.947 -13.006 8.399 1.00 53.44 83 THR A N 1
ATOM 638 C CA . THR A 1 83 ? -0.130 -13.873 9.278 1.00 53.44 83 THR A CA 1
ATOM 639 C C . THR A 1 83 ? 0.009 -13.342 10.707 1.00 53.44 83 THR A C 1
ATOM 641 O O . THR A 1 83 ? 0.637 -13.978 11.558 1.00 53.44 83 THR A O 1
ATOM 644 N N . ARG A 1 84 ? -0.579 -12.181 11.018 1.00 58.59 84 ARG A N 1
ATOM 645 C CA . ARG A 1 84 ? -0.521 -11.559 12.348 1.00 58.59 84 ARG A CA 1
ATOM 646 C C . ARG A 1 84 ? -1.569 -12.185 13.262 1.00 58.59 84 ARG A C 1
ATOM 648 O O . ARG A 1 84 ? -2.550 -11.540 13.630 1.00 58.59 84 ARG A O 1
ATOM 655 N N . GLY A 1 85 ? -1.335 -13.452 13.604 1.00 48.69 85 GLY A N 1
ATOM 656 C CA . GLY A 1 85 ? -2.192 -14.285 14.442 1.00 48.69 85 GLY A CA 1
ATOM 657 C C . GLY A 1 85 ? -2.885 -13.511 15.568 1.00 48.69 85 GLY A C 1
ATOM 658 O O . GLY A 1 85 ? -2.242 -12.863 16.396 1.00 48.69 85 GLY A O 1
ATOM 659 N N . GLY A 1 86 ? -4.218 -13.582 15.577 1.00 48.16 86 GLY A N 1
ATOM 660 C CA . GLY A 1 86 ? -5.070 -13.080 16.657 1.00 48.16 86 GLY A CA 1
ATOM 661 C C . GLY A 1 86 ? -5.709 -11.703 16.447 1.00 48.16 86 GLY A C 1
ATOM 662 O O . GLY A 1 86 ? -6.310 -11.182 17.388 1.00 48.16 86 GLY A O 1
ATOM 663 N N . ARG A 1 87 ? -5.622 -11.089 15.259 1.00 61.31 87 ARG A N 1
ATOM 664 C CA . ARG A 1 87 ? -6.322 -9.825 14.960 1.00 61.31 87 ARG A CA 1
ATOM 665 C C . ARG A 1 87 ? -7.521 -10.043 14.038 1.00 61.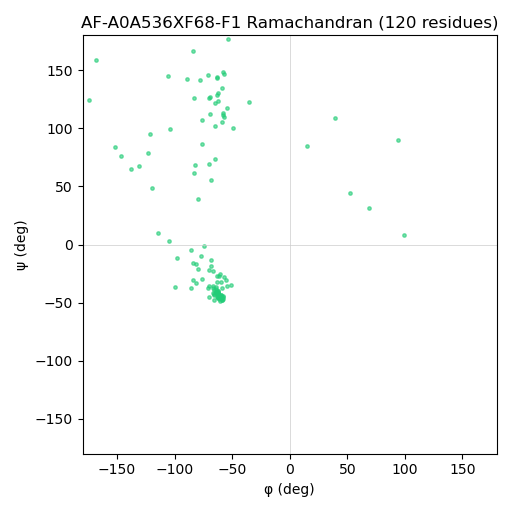31 87 ARG A C 1
ATOM 667 O O . ARG A 1 87 ? -7.489 -10.883 13.153 1.00 61.31 87 ARG A O 1
ATOM 674 N N . ARG A 1 88 ? -8.590 -9.262 14.257 1.00 57.66 88 ARG A N 1
ATOM 675 C CA . ARG A 1 88 ? -9.674 -9.092 13.277 1.00 57.66 88 ARG A CA 1
ATOM 676 C C . ARG A 1 88 ? -9.003 -8.565 12.004 1.00 57.66 88 ARG A C 1
ATOM 678 O O . ARG A 1 88 ? -8.450 -7.469 12.077 1.00 57.66 88 ARG A O 1
ATOM 685 N N . GLY A 1 89 ? -8.967 -9.365 10.937 1.00 67.94 89 GLY A N 1
ATOM 686 C CA . GLY A 1 89 ? -8.280 -9.039 9.683 1.00 67.94 89 GLY A CA 1
ATOM 687 C C . GLY A 1 89 ? -8.695 -7.689 9.087 1.00 67.94 89 GLY A C 1
ATOM 688 O O . GLY A 1 89 ? -9.561 -6.979 9.610 1.00 67.94 89 GLY A O 1
ATOM 689 N N . PHE A 1 90 ? -8.070 -7.294 7.979 1.00 76.12 90 PHE A N 1
ATOM 690 C CA . PHE A 1 90 ? -8.355 -5.990 7.382 1.00 76.12 90 PHE A CA 1
ATOM 691 C C . PHE A 1 90 ? -9.811 -5.867 6.895 1.00 76.12 90 PHE A C 1
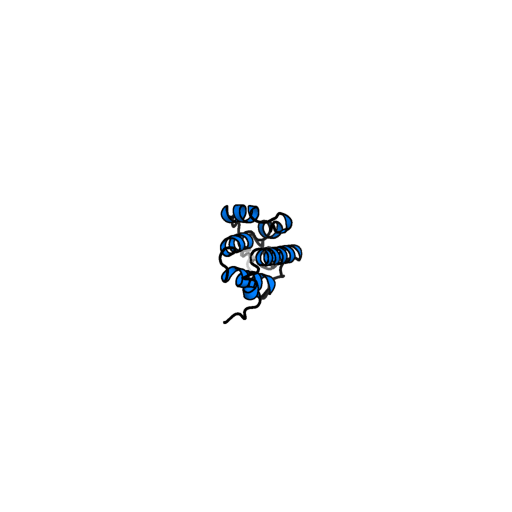ATOM 693 O O . PHE A 1 90 ? -10.366 -6.814 6.332 1.00 76.12 90 PHE A O 1
ATOM 700 N N . PRO A 1 91 ? -10.436 -4.681 7.039 1.00 82.56 91 PRO A N 1
ATOM 701 C CA . PRO A 1 91 ? -11.714 -4.417 6.397 1.00 82.56 91 PRO A CA 1
ATOM 702 C C . PRO A 1 91 ? -11.594 -4.612 4.883 1.00 82.56 91 PRO A C 1
ATOM 704 O O . PRO A 1 91 ? -10.579 -4.250 4.287 1.00 82.56 91 PRO A O 1
ATOM 707 N N . VAL A 1 92 ? -12.664 -5.082 4.237 1.00 81.62 92 VAL A N 1
ATOM 708 C CA . VAL A 1 92 ? -12.696 -5.329 2.781 1.00 81.62 92 VAL A CA 1
ATOM 709 C C . VAL A 1 92 ? -12.218 -4.130 1.953 1.00 81.62 92 VAL A C 1
ATOM 711 O O . VAL A 1 92 ? -11.540 -4.298 0.943 1.00 81.62 92 VAL A O 1
ATOM 714 N N . ARG A 1 93 ? -12.507 -2.903 2.405 1.00 85.56 93 ARG A N 1
ATOM 715 C CA . ARG A 1 93 ? -12.061 -1.674 1.737 1.00 85.56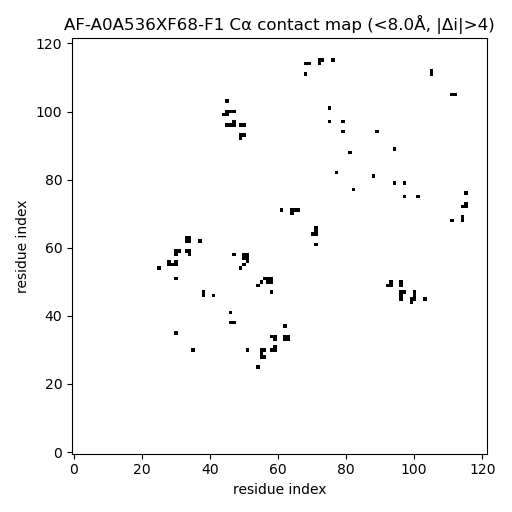 93 ARG A CA 1
ATOM 716 C C . ARG A 1 93 ? -10.536 -1.530 1.735 1.00 85.56 93 ARG A C 1
ATOM 718 O O . ARG A 1 93 ? -9.976 -1.131 0.723 1.00 85.56 93 ARG A O 1
ATOM 725 N N . ILE A 1 94 ? -9.889 -1.885 2.842 1.00 86.19 94 ILE A N 1
ATOM 726 C CA . ILE A 1 94 ? -8.432 -1.844 3.000 1.00 86.19 94 ILE A CA 1
ATOM 727 C C . ILE A 1 94 ? -7.781 -2.934 2.153 1.00 86.19 94 ILE A C 1
ATOM 729 O O . ILE A 1 94 ? -6.840 -2.650 1.422 1.00 86.19 94 ILE A O 1
ATOM 733 N N . LEU A 1 95 ? -8.326 -4.155 2.181 1.00 86.44 95 LEU A N 1
ATOM 734 C CA . LEU A 1 95 ? -7.855 -5.246 1.324 1.00 86.44 95 LEU A CA 1
ATOM 735 C C . LEU A 1 95 ? -7.936 -4.867 -0.156 1.00 86.44 95 LEU A C 1
ATOM 737 O O . LEU A 1 95 ? -6.978 -5.076 -0.894 1.00 86.44 95 LEU A O 1
ATOM 741 N N . ARG A 1 96 ? -9.046 -4.256 -0.584 1.00 88.00 96 ARG A N 1
ATOM 742 C CA . ARG A 1 96 ? -9.207 -3.790 -1.964 1.00 88.00 96 ARG A CA 1
ATOM 743 C C . ARG A 1 96 ? -8.134 -2.773 -2.347 1.00 88.00 96 ARG A C 1
ATOM 745 O O . ARG A 1 96 ? -7.536 -2.932 -3.399 1.00 88.00 96 ARG A O 1
ATOM 752 N N . GLU A 1 97 ? -7.852 -1.786 -1.496 1.00 90.56 97 GLU A N 1
ATOM 753 C CA . GLU A 1 97 ? -6.777 -0.815 -1.752 1.00 90.56 97 GLU A CA 1
ATOM 754 C C . GLU A 1 97 ? -5.392 -1.483 -1.817 1.00 90.56 97 GLU A C 1
ATOM 756 O O . GLU A 1 97 ? -4.612 -1.170 -2.712 1.00 90.56 97 GLU A O 1
ATOM 761 N N . LEU A 1 98 ? -5.100 -2.457 -0.946 1.00 89.50 98 LEU A N 1
ATOM 762 C CA . LEU A 1 98 ? -3.850 -3.228 -0.999 1.00 89.50 98 LEU A CA 1
ATOM 763 C C . LEU A 1 98 ? -3.721 -4.035 -2.305 1.00 89.50 98 LEU A C 1
ATOM 765 O O . LEU A 1 98 ? -2.656 -4.049 -2.925 1.00 89.50 98 LEU A O 1
ATOM 769 N N . HIS A 1 99 ? -4.803 -4.677 -2.755 1.00 88.88 99 HIS A N 1
ATOM 770 C CA . HIS A 1 99 ? -4.836 -5.389 -4.035 1.00 88.88 99 HIS A CA 1
ATOM 771 C C . HIS A 1 99 ? -4.682 -4.442 -5.230 1.00 88.88 99 HIS A C 1
ATOM 773 O O . HIS A 1 99 ? -3.915 -4.744 -6.144 1.00 88.88 99 HIS A O 1
ATOM 779 N N . SER A 1 100 ? -5.362 -3.294 -5.206 1.00 90.44 100 SER A N 1
ATOM 780 C CA . SER A 1 100 ? -5.237 -2.240 -6.215 1.00 90.44 100 SER A CA 1
ATOM 781 C C . SER A 1 100 ? -3.792 -1.743 -6.315 1.00 90.44 100 SER A C 1
ATOM 783 O O . SER A 1 100 ? -3.243 -1.690 -7.412 1.00 90.44 100 SER A O 1
ATOM 785 N N . LEU A 1 101 ? -3.131 -1.466 -5.188 1.00 89.31 101 LEU A N 1
ATOM 786 C CA . LEU A 1 101 ? -1.718 -1.071 -5.167 1.00 89.31 101 LEU A CA 1
ATOM 787 C C . LEU A 1 101 ? -0.801 -2.138 -5.772 1.00 89.31 101 LEU A C 1
ATOM 789 O O . LEU A 1 101 ? 0.083 -1.809 -6.562 1.00 89.31 101 LEU A O 1
ATOM 793 N N . ARG A 1 102 ? -1.022 -3.417 -5.444 1.00 89.12 102 ARG A N 1
ATOM 794 C CA . ARG A 1 102 ? -0.275 -4.525 -6.057 1.00 89.12 102 ARG A CA 1
ATOM 795 C C . ARG A 1 102 ? -0.472 -4.560 -7.574 1.00 89.12 102 ARG A C 1
ATOM 797 O O . ARG A 1 102 ? 0.507 -4.710 -8.298 1.00 89.12 102 ARG A O 1
ATOM 804 N N . ALA A 1 103 ? -1.708 -4.414 -8.049 1.00 88.50 103 ALA A N 1
ATOM 805 C CA . ALA A 1 103 ? -2.010 -4.388 -9.479 1.00 88.50 103 ALA A CA 1
ATOM 806 C C . ALA A 1 103 ? -1.333 -3.200 -10.180 1.00 88.50 103 ALA A C 1
ATOM 808 O O . ALA A 1 103 ? -0.728 -3.381 -11.234 1.00 88.50 103 ALA A O 1
ATOM 809 N N . CYS A 1 104 ? -1.354 -2.017 -9.558 1.00 88.69 104 CYS A N 1
ATOM 810 C CA . CYS A 1 104 ? -0.651 -0.833 -10.046 1.00 88.69 104 CYS A CA 1
ATOM 811 C C . CYS A 1 104 ? 0.855 -1.086 -10.172 1.00 88.69 104 CYS A C 1
ATOM 813 O O . CYS A 1 104 ? 1.435 -0.832 -11.222 1.00 88.69 104 CYS A O 1
ATOM 815 N N . TYR A 1 105 ? 1.481 -1.659 -9.139 1.00 87.88 105 TYR A N 1
ATOM 816 C CA . TYR A 1 105 ? 2.911 -1.963 -9.160 1.00 87.88 105 TYR A CA 1
ATOM 817 C C . TYR A 1 105 ? 3.281 -2.958 -10.266 1.00 87.88 105 TYR A C 1
ATOM 819 O O . TYR A 1 105 ? 4.246 -2.737 -10.989 1.00 87.88 105 TYR A O 1
ATOM 827 N N . VAL A 1 106 ? 2.503 -4.033 -10.428 1.00 87.81 106 VAL A N 1
ATOM 828 C CA . VAL A 1 106 ? 2.721 -5.026 -11.495 1.00 87.81 106 VAL A CA 1
ATOM 829 C C . VAL A 1 106 ? 2.529 -4.407 -12.882 1.00 87.81 106 VAL A C 1
ATOM 831 O O . VAL A 1 106 ? 3.295 -4.712 -13.789 1.00 87.81 106 VAL A O 1
ATOM 834 N N . GLY A 1 107 ? 1.548 -3.516 -13.047 1.00 86.38 107 GLY A N 1
ATOM 835 C CA . GLY A 1 107 ? 1.335 -2.789 -14.300 1.00 86.38 107 GLY A CA 1
ATOM 836 C C . GLY A 1 107 ? 2.461 -1.805 -14.631 1.00 86.38 107 GLY A C 1
ATOM 837 O O . GLY A 1 107 ? 2.809 -1.652 -15.798 1.00 86.38 107 GLY A O 1
ATOM 838 N N . LEU A 1 108 ? 3.052 -1.165 -13.616 1.00 85.75 108 LEU A N 1
ATOM 839 C CA . LEU A 1 108 ? 4.202 -0.266 -13.771 1.00 85.75 108 LEU A CA 1
ATOM 840 C C . LEU A 1 108 ? 5.526 -1.017 -13.985 1.00 85.75 108 LEU A C 1
ATOM 842 O O . LEU A 1 108 ? 6.418 -0.487 -14.642 1.00 85.75 108 LEU A O 1
ATOM 846 N N . HIS A 1 109 ? 5.650 -2.227 -13.433 1.00 84.38 109 HIS A N 1
ATOM 847 C CA . HIS A 1 109 ? 6.861 -3.051 -13.471 1.00 84.38 109 HIS A CA 1
ATOM 848 C C . HIS A 1 109 ? 6.559 -4.487 -13.922 1.00 84.38 109 HIS A C 1
ATOM 850 O O . HIS A 1 109 ? 6.687 -5.429 -13.125 1.00 84.38 109 HIS A O 1
ATOM 856 N N . PRO A 1 110 ? 6.170 -4.695 -15.192 1.00 80.81 110 PRO A N 1
ATOM 857 C CA . PRO A 1 110 ? 5.909 -6.035 -15.707 1.00 80.81 110 PRO A CA 1
ATOM 858 C C . PRO A 1 110 ? 7.150 -6.936 -15.613 1.00 80.81 110 PRO A C 1
ATOM 860 O O . PRO A 1 110 ? 7.018 -8.129 -15.343 1.00 80.81 110 PRO A O 1
ATOM 863 N N . GLU A 1 111 ? 8.356 -6.371 -15.739 1.00 82.56 111 GLU A N 1
ATOM 864 C CA . GLU A 1 111 ? 9.632 -7.086 -15.622 1.00 82.56 111 GLU A CA 1
ATOM 865 C C . GLU A 1 111 ? 9.940 -7.585 -14.205 1.00 82.56 111 GLU A C 1
ATOM 867 O O . GLU A 1 111 ? 10.8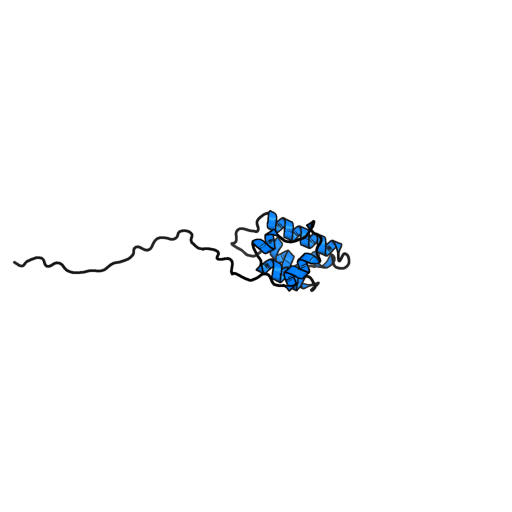44 -8.394 -14.033 1.00 82.56 111 GLU A O 1
ATOM 872 N N . ARG A 1 112 ? 9.198 -7.107 -13.197 1.00 80.50 112 ARG A N 1
ATOM 873 C CA . ARG A 1 112 ? 9.362 -7.459 -11.775 1.00 80.50 112 ARG A CA 1
ATOM 874 C C . ARG A 1 112 ? 8.163 -8.216 -11.216 1.00 80.50 112 ARG A C 1
ATOM 876 O O . ARG A 1 112 ? 8.035 -8.391 -10.002 1.00 80.50 112 ARG A O 1
ATOM 883 N N . SER A 1 113 ? 7.238 -8.636 -12.078 1.00 78.69 113 SER A N 1
ATOM 884 C CA . SER A 1 113 ? 6.049 -9.372 -11.651 1.00 78.69 113 SER A CA 1
ATOM 885 C C . SER A 1 113 ? 6.390 -10.756 -11.082 1.00 78.69 113 SER A C 1
ATOM 887 O O . SER A 1 113 ? 5.611 -11.309 -10.300 1.00 78.69 113 SER A O 1
ATOM 889 N N . ASP A 1 114 ? 7.545 -11.319 -11.443 1.00 82.56 114 ASP A N 1
ATOM 890 C CA . ASP A 1 114 ? 8.048 -12.596 -10.932 1.00 82.56 114 ASP A CA 1
ATOM 891 C C . ASP A 1 114 ? 8.315 -12.556 -9.419 1.00 82.56 114 ASP A C 1
ATOM 893 O O . ASP A 1 114 ? 8.155 -13.575 -8.746 1.00 82.56 114 ASP A O 1
ATOM 897 N N . LEU A 1 115 ? 8.609 -11.378 -8.854 1.00 82.06 115 LEU A N 1
ATOM 898 C CA . LEU A 1 115 ? 8.892 -11.198 -7.426 1.00 82.06 115 LEU A CA 1
ATOM 899 C C . LEU A 1 115 ? 7.717 -11.605 -6.527 1.00 82.06 115 LEU A C 1
ATOM 901 O O . LEU A 1 115 ? 7.920 -12.019 -5.389 1.00 82.06 115 LEU A O 1
ATOM 905 N N . TRP A 1 116 ? 6.490 -11.552 -7.047 1.00 76.38 116 TRP A N 1
ATOM 906 C CA . TRP A 1 116 ? 5.294 -12.040 -6.354 1.00 76.38 116 TRP A CA 1
ATOM 907 C C . TRP A 1 116 ? 5.108 -13.555 -6.415 1.00 76.38 116 TRP A C 1
ATOM 909 O O . TRP A 1 116 ? 4.357 -14.107 -5.617 1.00 76.38 116 TRP A O 1
ATOM 919 N N . SER A 1 117 ? 5.740 -14.208 -7.388 1.00 75.88 117 SER A N 1
ATOM 920 C CA . SER A 1 117 ? 5.683 -15.660 -7.597 1.00 75.88 117 SER A CA 1
ATOM 921 C C . SER A 1 117 ? 6.892 -16.369 -6.988 1.00 75.88 117 SER A C 1
ATOM 923 O O . SER A 1 117 ? 6.920 -17.596 -6.894 1.00 75.88 117 SER A O 1
ATOM 925 N N . ARG A 1 118 ? 7.908 -15.602 -6.584 1.00 74.94 118 ARG A N 1
ATOM 926 C CA . ARG A 1 118 ? 9.167 -16.122 -6.074 1.00 74.94 118 ARG A CA 1
ATOM 927 C C . ARG A 1 118 ? 8.941 -16.779 -4.706 1.00 74.94 118 ARG A C 1
ATOM 929 O O . ARG A 1 118 ? 8.371 -16.151 -3.810 1.00 74.94 118 ARG A O 1
ATOM 936 N N . PRO A 1 119 ? 9.373 -18.039 -4.515 1.00 67.06 119 PRO A N 1
ATOM 937 C CA . PRO A 1 119 ? 9.244 -18.697 -3.226 1.00 67.06 119 PRO A CA 1
ATOM 938 C C . PRO A 1 119 ? 10.071 -17.929 -2.195 1.00 67.06 119 PRO A C 1
ATOM 940 O O . PRO A 1 119 ? 11.249 -17.640 -2.418 1.00 67.06 119 PRO A O 1
ATOM 943 N N . ARG A 1 120 ? 9.451 -17.585 -1.061 1.00 63.72 120 ARG A N 1
ATOM 944 C CA . ARG A 1 120 ? 10.160 -16.963 0.061 1.00 63.72 120 ARG A CA 1
ATOM 945 C C . ARG A 1 120 ? 11.169 -17.975 0.606 1.00 63.72 120 ARG A C 1
ATOM 947 O O . ARG A 1 120 ? 10.781 -18.903 1.312 1.00 63.72 120 ARG A O 1
ATOM 954 N N . VAL A 1 121 ? 12.445 -17.810 0.257 1.00 58.16 121 VAL A N 1
ATOM 955 C CA . VAL A 1 121 ? 13.546 -18.496 0.944 1.00 58.16 121 VAL A CA 1
ATOM 956 C C . VAL A 1 121 ? 13.564 -17.968 2.375 1.00 58.16 121 VAL A C 1
ATOM 958 O O . VAL A 1 121 ? 13.575 -16.756 2.592 1.00 58.16 121 VAL A O 1
ATOM 961 N N . LYS A 1 122 ? 13.431 -18.891 3.324 1.00 49.81 122 LYS A N 1
ATOM 962 C CA . LYS A 1 122 ? 13.251 -18.630 4.750 1.00 49.81 122 LYS A CA 1
ATOM 963 C C . LYS A 1 122 ? 14.582 -18.719 5.476 1.00 49.81 122 LYS A C 1
ATOM 965 O O . LYS A 1 122 ? 15.376 -19.605 5.090 1.00 49.81 122 LYS A O 1
#